Protein AF-A0A852FWN3-F1 (afdb_monomer)

Nearest PDB structures (foldseek):
  2zae-assembly2_D  TM=9.372E-01  e=1.154E-02  Pyrococcus horikoshii
  6k0b-assembly1_G  TM=8.949E-01  e=2.264E-02  Methanocaldococcus jannaschii DSM 2661
  2k3r-assembly1_A  TM=8.474E-01  e=1.154E-02  Pyrococcus furiosus
  1x0t-assembly1_A  TM=9.322E-01  e=5.438E-02  Pyrococcus horikoshii OT3
  2ki7-assembly1_B  TM=8.125E-01  e=5.083E-02  Pyrococcus furiosus DSM 3638

Sequence (70 aa):
QLCPPHQAAHWVLPHSPALARFYCSTQRGAARRLVLRMAPSVKRTICRRCCSLLLPGAGGCLRLRGRCHP

Mean predicted aligned error: 7.44 Å

Secondary structure (DSSP, 8-state):
---HHHHHHHHHTTT-HHHHHHHHHHHHHHHHHTT----HHHHHTB-TTT--B--BTTTB----------

Radius of gyration: 13.58 Å; Cα contacts (8 Å, |Δi|>4): 63; chains: 1; bounding box: 33×25×42 Å

Organism: NCBI:txid243888

InterPro domains:
  IPR007175 Ribonuclease P subunit, Rpr2/Snm1/Rpp21 [PF04032] (6-65)

Foldseek 3Di:
DDDVLQVVLVVCLVVDQVVSQVSQVVVVVVCVVVVHDDDPVSVVQADPPRRTGNDVPRHHDDDDDDPPDD

Solvent-accessible surface area (backbone atoms only — not comparable to full-atom values): 4318 Å² total; per-residue (Å²): 136,83,60,71,52,64,57,52,23,57,71,35,36,86,81,37,60,69,60,14,21,49,33,41,44,50,50,51,52,51,29,61,76,68,71,49,84,71,56,68,76,63,54,72,33,37,41,90,86,75,27,37,59,43,39,83,89,80,61,39,88,85,75,88,81,71,77,82,72,131

Structure (mmCIF, N/CA/C/O backbone):
data_AF-A0A852FWN3-F1
#
_entry.id   AF-A0A852FWN3-F1
#
loop_
_atom_site.group_PDB
_atom_site.id
_atom_site.type_symbol
_atom_site.label_atom_id
_atom_site.label_alt_id
_atom_site.label_comp_id
_atom_site.label_asym_id
_atom_site.label_entity_id
_atom_site.label_seq_id
_atom_site.pdbx_PDB_ins_code
_atom_site.Cartn_x
_atom_site.Cartn_y
_atom_site.Cartn_z
_atom_site.occupancy
_atom_site.B_iso_or_equiv
_atom_site.auth_seq_id
_atom_site.auth_comp_id
_atom_site.auth_asym_id
_atom_site.auth_atom_id
_atom_site.pdbx_PDB_model_num
ATOM 1 N N . GLN A 1 1 ? 7.712 13.472 -3.482 1.00 41.41 1 GLN A N 1
ATOM 2 C CA . GLN A 1 1 ? 8.702 13.065 -2.468 1.00 41.41 1 GLN A CA 1
ATOM 3 C C . GLN A 1 1 ? 8.295 11.720 -1.886 1.00 41.41 1 GLN A C 1
ATOM 5 O O . GLN A 1 1 ? 7.227 11.595 -1.295 1.00 41.41 1 GLN A O 1
ATOM 10 N N . LEU A 1 2 ? 9.075 10.695 -2.213 1.00 52.06 2 LEU A N 1
ATOM 11 C CA . LEU A 1 2 ? 8.797 9.278 -1.988 1.00 52.06 2 LEU A CA 1
ATOM 12 C C . LEU A 1 2 ? 9.022 8.914 -0.497 1.00 52.06 2 LEU A C 1
ATOM 14 O O . LEU A 1 2 ? 10.114 9.105 0.016 1.00 52.06 2 LEU A O 1
ATOM 18 N N . CYS A 1 3 ? 8.027 8.361 0.218 1.00 66.62 3 CYS A N 1
ATOM 19 C CA . CYS A 1 3 ? 8.225 7.824 1.580 1.00 66.62 3 CYS A CA 1
ATOM 20 C C . CYS A 1 3 ? 9.228 6.637 1.600 1.00 66.62 3 CYS A C 1
ATOM 22 O O . CYS A 1 3 ? 8.875 5.576 1.103 1.00 66.62 3 CYS A O 1
ATOM 24 N N . PRO A 1 4 ? 10.381 6.681 2.276 1.00 73.25 4 PRO A N 1
ATOM 25 C CA . PRO A 1 4 ? 11.378 5.592 2.270 1.00 73.25 4 PRO A CA 1
ATOM 26 C C . PRO A 1 4 ? 10.836 4.137 2.342 1.00 73.25 4 PRO A C 1
ATOM 28 O O . PRO A 1 4 ? 11.233 3.310 1.518 1.00 73.25 4 PRO A O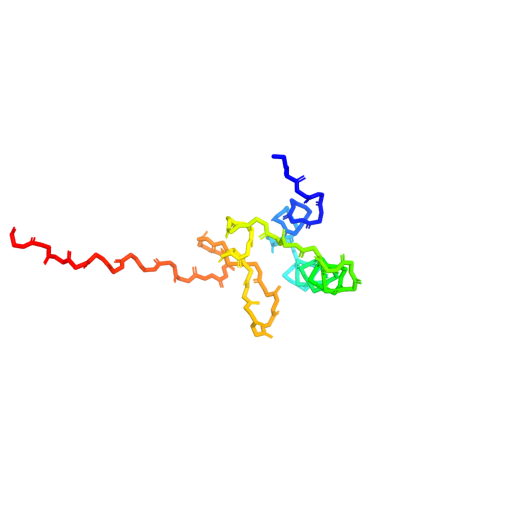 1
ATOM 31 N N . PRO A 1 5 ? 9.858 3.797 3.217 1.00 75.88 5 PRO A N 1
ATOM 32 C CA . PRO A 1 5 ? 9.334 2.430 3.311 1.00 75.88 5 PRO A CA 1
ATOM 33 C C . PRO A 1 5 ? 8.566 1.925 2.079 1.00 75.88 5 PRO A C 1
ATOM 35 O O . PRO A 1 5 ? 8.571 0.722 1.832 1.00 75.88 5 PRO A O 1
ATOM 38 N N . HIS A 1 6 ? 7.910 2.786 1.288 1.00 82.81 6 HIS A N 1
ATOM 39 C CA . HIS A 1 6 ? 7.199 2.298 0.092 1.00 82.81 6 HIS A CA 1
ATOM 40 C C . HIS A 1 6 ? 8.176 1.963 -1.049 1.00 82.81 6 HIS A C 1
ATOM 42 O O . HIS A 1 6 ? 7.893 1.076 -1.850 1.00 82.81 6 HIS A O 1
ATOM 48 N N . GLN A 1 7 ? 9.324 2.646 -1.115 1.00 85.56 7 GLN A N 1
ATOM 49 C CA . GLN A 1 7 ? 10.357 2.385 -2.116 1.00 85.56 7 GLN A CA 1
ATOM 50 C C . GLN A 1 7 ? 11.133 1.110 -1.765 1.00 85.56 7 GLN A C 1
ATOM 52 O O . GLN A 1 7 ? 11.352 0.271 -2.634 1.00 85.56 7 GLN A O 1
ATOM 57 N N . ALA A 1 8 ? 11.437 0.899 -0.479 1.00 86.00 8 ALA A N 1
ATOM 58 C CA . ALA A 1 8 ? 11.987 -0.365 0.014 1.00 86.00 8 ALA A CA 1
ATOM 59 C C . ALA A 1 8 ? 11.057 -1.556 -0.288 1.00 86.00 8 ALA A C 1
ATOM 61 O O . ALA A 1 8 ? 11.508 -2.584 -0.791 1.00 86.00 8 ALA A O 1
ATOM 62 N N . ALA A 1 9 ? 9.746 -1.393 -0.062 1.00 87.12 9 ALA A N 1
ATOM 63 C CA . ALA A 1 9 ? 8.756 -2.419 -0.387 1.00 87.12 9 ALA A CA 1
ATOM 64 C C . ALA A 1 9 ? 8.739 -2.780 -1.884 1.00 87.12 9 ALA A C 1
ATOM 66 O O . ALA A 1 9 ? 8.513 -3.939 -2.220 1.00 87.12 9 ALA A O 1
ATOM 67 N N . HIS A 1 10 ? 8.981 -1.811 -2.775 1.00 86.19 10 HIS A N 1
ATOM 68 C CA . HIS A 1 10 ? 9.050 -2.037 -4.222 1.00 86.19 10 HIS A CA 1
ATOM 69 C C . HIS A 1 10 ? 10.256 -2.907 -4.590 1.00 86.19 10 HIS A C 1
ATOM 71 O O . HIS A 1 10 ? 10.087 -3.927 -5.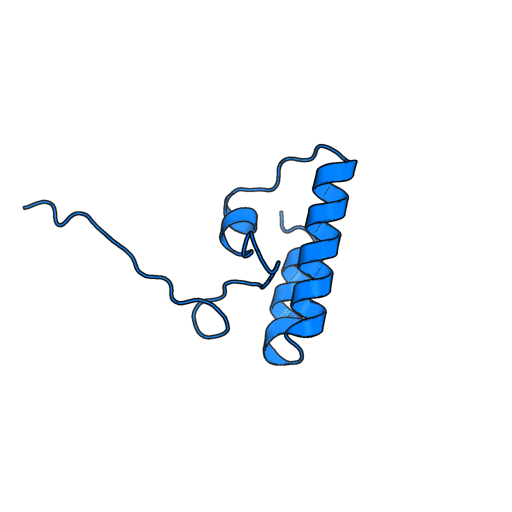251 1.00 86.19 10 HIS A O 1
ATOM 77 N N . TRP A 1 11 ? 11.454 -2.539 -4.130 1.00 87.12 11 TRP A N 1
ATOM 78 C CA . TRP A 1 11 ? 12.691 -3.260 -4.453 1.00 87.12 11 TRP A CA 1
ATOM 79 C C . TRP A 1 11 ? 12.722 -4.686 -3.909 1.00 87.12 11 TRP A C 1
ATOM 81 O O . TRP A 1 11 ? 13.240 -5.591 -4.561 1.00 87.12 11 TRP A O 1
ATOM 91 N N . VAL A 1 12 ? 12.149 -4.898 -2.724 1.00 88.94 12 VAL A N 1
ATOM 92 C CA . VAL A 1 12 ? 12.159 -6.211 -2.076 1.00 88.94 12 VAL A CA 1
ATOM 93 C C . VAL A 1 12 ? 11.052 -7.136 -2.589 1.00 88.94 12 VAL A C 1
ATOM 95 O O . VAL A 1 12 ? 11.180 -8.348 -2.455 1.00 88.94 12 VAL A O 1
ATOM 98 N N . LEU A 1 13 ? 9.989 -6.605 -3.210 1.00 86.06 13 LEU A N 1
ATOM 99 C CA . LEU A 1 13 ? 8.861 -7.393 -3.723 1.00 86.06 13 LEU A CA 1
ATOM 100 C C . LEU A 1 13 ? 9.272 -8.590 -4.608 1.00 86.06 13 LEU A C 1
ATOM 102 O O . LEU A 1 13 ? 8.761 -9.678 -4.339 1.00 86.06 13 LEU A O 1
ATOM 106 N N . PRO A 1 14 ? 10.163 -8.447 -5.615 1.00 84.88 14 PRO A N 1
ATOM 107 C CA . PRO A 1 14 ? 10.580 -9.574 -6.454 1.00 84.88 14 PRO A CA 1
ATOM 108 C C . PRO A 1 14 ? 11.429 -10.618 -5.715 1.00 84.88 14 PRO A C 1
ATOM 110 O O . PRO A 1 14 ? 11.452 -11.770 -6.127 1.00 84.88 14 PRO A O 1
ATOM 113 N N . HIS A 1 15 ? 12.107 -10.241 -4.626 1.00 86.31 15 HIS A N 1
ATOM 114 C CA . HIS A 1 15 ? 12.955 -11.157 -3.856 1.00 86.31 15 HIS A CA 1
ATOM 115 C C . HIS A 1 15 ? 12.187 -11.848 -2.727 1.00 86.31 15 HIS A C 1
ATOM 117 O O . HIS A 1 15 ? 12.362 -13.037 -2.480 1.00 86.31 15 HIS A O 1
ATOM 123 N N . SER A 1 16 ? 11.346 -11.106 -2.004 1.00 88.50 16 SER A N 1
ATOM 124 C CA . SER A 1 16 ? 10.559 -11.642 -0.897 1.00 88.50 16 SER A CA 1
ATOM 125 C C . SER A 1 16 ? 9.259 -10.848 -0.673 1.00 88.50 16 SER A C 1
ATO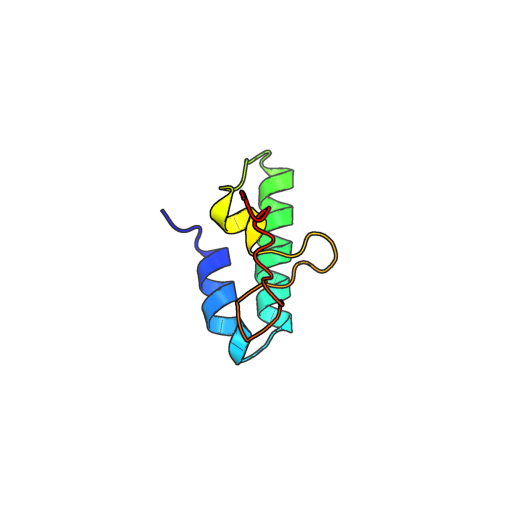M 127 O O . SER A 1 16 ? 9.243 -9.764 -0.073 1.00 88.50 16 SER A O 1
ATOM 129 N N . PRO A 1 17 ? 8.100 -11.409 -1.063 1.00 86.00 17 PRO A N 1
ATOM 130 C CA . PRO A 1 17 ? 6.815 -10.735 -0.885 1.00 86.00 17 PRO A CA 1
ATOM 131 C C . PRO A 1 17 ? 6.427 -10.570 0.594 1.00 86.00 17 PRO A C 1
ATOM 133 O O . PRO A 1 17 ? 5.650 -9.677 0.936 1.00 86.00 17 PRO A O 1
ATOM 136 N N . ALA A 1 18 ? 6.973 -11.400 1.489 1.00 87.88 18 ALA A N 1
ATOM 137 C CA . ALA A 1 18 ? 6.767 -11.281 2.931 1.00 87.88 18 ALA A CA 1
ATOM 138 C C . ALA A 1 18 ? 7.385 -9.992 3.508 1.00 87.88 18 ALA A C 1
ATOM 140 O O . ALA A 1 18 ? 6.720 -9.295 4.277 1.00 87.88 18 ALA A O 1
ATOM 141 N N . LEU A 1 19 ? 8.602 -9.619 3.086 1.00 89.00 19 LEU A N 1
ATOM 142 C CA . LEU A 1 19 ? 9.248 -8.380 3.535 1.00 89.00 19 LEU A CA 1
ATOM 143 C C . LEU A 1 19 ? 8.549 -7.143 2.964 1.00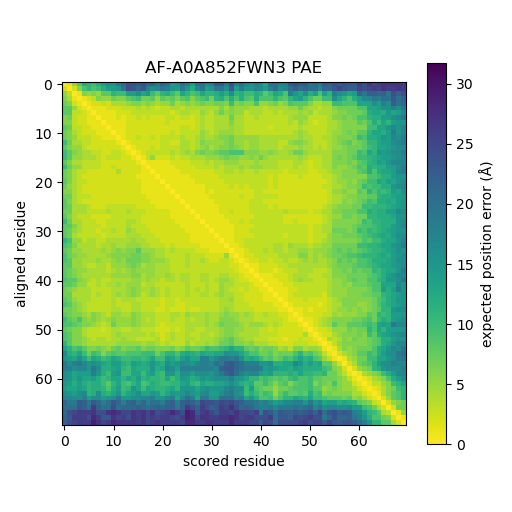 89.00 19 LEU A C 1
ATOM 145 O O . LEU A 1 19 ? 8.326 -6.173 3.688 1.00 89.00 19 LEU A O 1
ATOM 149 N N . ALA A 1 20 ? 8.102 -7.194 1.706 1.00 89.12 20 ALA A N 1
ATOM 150 C CA . ALA A 1 20 ? 7.310 -6.111 1.121 1.00 89.12 20 ALA A CA 1
ATOM 151 C C . ALA A 1 20 ? 6.024 -5.845 1.930 1.00 89.12 20 ALA A C 1
ATOM 153 O O . ALA A 1 20 ? 5.692 -4.692 2.222 1.00 89.12 20 ALA A O 1
ATOM 154 N N . ARG A 1 21 ? 5.329 -6.910 2.361 1.00 89.44 21 ARG A N 1
ATOM 155 C CA . ARG A 1 21 ? 4.149 -6.808 3.240 1.00 89.44 21 ARG A CA 1
ATOM 156 C C . ARG A 1 21 ? 4.490 -6.181 4.587 1.00 89.44 21 ARG A C 1
ATOM 158 O O . ARG A 1 21 ? 3.730 -5.327 5.040 1.00 89.44 21 ARG A O 1
ATOM 165 N N . PHE A 1 22 ? 5.613 -6.568 5.193 1.00 91.25 22 PHE A N 1
ATOM 166 C CA . PHE A 1 22 ? 6.074 -6.004 6.463 1.00 91.25 22 PHE A CA 1
ATOM 167 C C . PHE A 1 22 ? 6.312 -4.491 6.362 1.00 91.25 22 PHE A C 1
ATOM 169 O O . PHE A 1 22 ? 5.791 -3.726 7.177 1.00 91.25 22 PHE A O 1
ATOM 176 N N . TYR A 1 23 ? 7.011 -4.024 5.323 1.00 91.06 23 TYR A N 1
ATOM 177 C CA . TYR A 1 23 ? 7.212 -2.588 5.106 1.00 91.06 23 TYR A CA 1
ATOM 178 C C . TYR A 1 23 ? 5.884 -1.841 4.944 1.00 91.06 23 TYR A C 1
ATOM 180 O O . TYR A 1 23 ? 5.668 -0.807 5.582 1.00 91.06 23 TYR A O 1
ATOM 188 N N . CYS A 1 24 ? 4.952 -2.386 4.161 1.00 89.25 24 CYS A N 1
ATOM 189 C CA . CYS A 1 24 ? 3.632 -1.789 3.977 1.00 89.25 24 CYS A CA 1
ATOM 190 C C . CYS A 1 24 ? 2.770 -1.803 5.253 1.00 89.25 24 CYS A C 1
ATOM 192 O O . CYS A 1 24 ? 2.059 -0.825 5.516 1.00 89.25 24 CYS A O 1
ATOM 194 N N . SER A 1 25 ? 2.809 -2.868 6.064 1.00 91.56 25 SER A N 1
ATOM 195 C CA . SER A 1 25 ? 2.079 -2.927 7.338 1.00 91.56 25 SER A CA 1
ATOM 196 C C . SER A 1 25 ? 2.645 -1.939 8.351 1.00 91.56 25 SER A C 1
ATOM 198 O 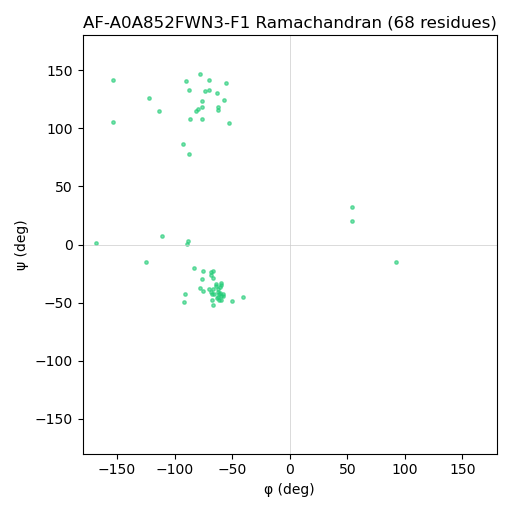O . SER A 1 25 ? 1.877 -1.215 8.989 1.00 91.56 25 SER A O 1
ATOM 200 N N . THR A 1 26 ? 3.972 -1.849 8.441 1.00 91.50 26 THR A N 1
ATOM 201 C CA . THR A 1 26 ? 4.672 -0.917 9.330 1.00 91.50 26 THR A CA 1
ATOM 202 C C . THR A 1 26 ? 4.369 0.523 8.942 1.00 91.50 26 THR A C 1
ATOM 204 O O . THR A 1 26 ? 3.971 1.318 9.794 1.00 91.50 26 THR A O 1
ATOM 207 N N . GLN A 1 27 ? 4.430 0.847 7.647 1.00 89.69 27 GLN A N 1
ATOM 208 C CA . GLN A 1 27 ? 4.100 2.177 7.139 1.00 89.69 27 GLN A CA 1
ATOM 209 C C . GLN A 1 27 ? 2.648 2.569 7.451 1.00 89.69 27 GLN A C 1
ATOM 211 O O . GLN A 1 27 ? 2.373 3.697 7.859 1.00 89.69 27 GLN A O 1
ATOM 216 N N . ARG A 1 28 ? 1.704 1.634 7.299 1.00 88.69 28 ARG A N 1
ATOM 217 C CA . ARG A 1 28 ? 0.291 1.872 7.617 1.00 88.69 28 ARG A CA 1
ATOM 218 C C . ARG A 1 28 ? 0.057 2.041 9.117 1.00 88.69 28 ARG A C 1
ATOM 220 O O . ARG A 1 28 ? -0.736 2.896 9.506 1.00 88.69 28 ARG A O 1
ATOM 227 N N . GLY A 1 29 ? 0.721 1.239 9.947 1.00 91.44 29 GLY A N 1
ATOM 228 C CA . GLY A 1 29 ? 0.667 1.362 11.403 1.00 91.44 29 GLY A CA 1
ATOM 229 C C . GLY A 1 29 ? 1.226 2.703 11.877 1.00 91.44 29 GLY A C 1
ATOM 230 O O . GLY A 1 29 ? 0.585 3.383 12.675 1.00 91.44 29 GLY A O 1
ATOM 231 N N . ALA A 1 30 ? 2.369 3.122 11.330 1.00 90.12 30 ALA A N 1
ATOM 232 C CA . ALA A 1 30 ? 2.964 4.430 11.592 1.00 90.12 30 ALA A CA 1
ATOM 233 C C . ALA A 1 30 ? 2.038 5.577 11.156 1.00 90.12 30 ALA A C 1
ATOM 235 O O . ALA A 1 30 ? 1.765 6.469 11.951 1.00 90.12 30 ALA A O 1
ATOM 236 N N . ALA A 1 31 ? 1.472 5.519 9.945 1.00 89.12 31 ALA A N 1
ATOM 237 C CA . ALA A 1 31 ? 0.545 6.541 9.457 1.00 89.12 31 ALA A CA 1
ATOM 238 C C . ALA A 1 31 ? -0.713 6.673 10.333 1.00 89.12 31 ALA A C 1
ATOM 240 O O . ALA A 1 31 ? -1.186 7.783 10.551 1.00 89.12 31 ALA A O 1
ATOM 241 N N . ARG A 1 32 ? -1.240 5.561 10.869 1.00 89.75 32 ARG A N 1
ATOM 242 C CA . ARG A 1 32 ? -2.377 5.586 11.806 1.00 89.75 32 ARG A CA 1
ATOM 243 C C . ARG A 1 32 ? -2.008 6.215 13.144 1.00 89.75 32 ARG A C 1
ATOM 245 O O . ARG A 1 32 ? -2.742 7.072 13.614 1.00 89.75 32 ARG A O 1
ATOM 252 N N . ARG A 1 33 ? -0.879 5.802 13.730 1.00 93.50 33 ARG A N 1
ATOM 253 C CA . ARG A 1 33 ? -0.395 6.329 15.016 1.00 93.50 33 ARG A CA 1
ATOM 254 C C . ARG A 1 33 ? -0.092 7.825 14.952 1.00 93.50 33 ARG A C 1
ATOM 256 O O . ARG A 1 33 ? -0.398 8.544 15.888 1.00 93.50 33 ARG A O 1
ATOM 263 N N . LEU A 1 34 ? 0.465 8.279 13.832 1.00 92.00 34 LEU A N 1
ATOM 264 C CA . LEU A 1 34 ? 0.829 9.678 13.607 1.00 92.00 34 LEU A CA 1
ATOM 265 C C . LEU A 1 34 ? -0.307 10.514 12.990 1.00 92.00 34 LEU A C 1
ATOM 267 O O . LEU A 1 34 ? -0.102 11.687 12.702 1.00 92.00 34 LEU A O 1
ATOM 271 N N . VAL A 1 35 ? -1.483 9.925 12.732 1.00 93.00 35 VAL A N 1
ATOM 272 C CA . VAL A 1 35 ? -2.629 10.590 12.071 1.00 93.00 35 VAL A CA 1
ATOM 273 C C . VAL A 1 35 ? -2.243 11.217 10.714 1.00 93.00 35 VAL A C 1
ATOM 275 O O . VAL A 1 35 ? -2.788 12.225 10.265 1.00 93.00 35 VAL A O 1
ATOM 278 N N . LEU A 1 36 ? -1.297 10.593 10.006 1.00 89.19 36 LEU A N 1
ATOM 279 C CA . LEU A 1 36 ? -0.790 11.080 8.726 1.00 89.19 36 LEU A CA 1
ATOM 280 C C . LEU A 1 36 ? -1.633 10.566 7.560 1.00 89.19 36 LEU A C 1
ATOM 282 O O . LEU A 1 36 ? -1.905 9.369 7.410 1.00 89.19 36 LEU A O 1
ATOM 286 N N . ARG A 1 37 ? -1.991 11.483 6.658 1.00 87.38 37 ARG A N 1
ATOM 287 C CA . ARG A 1 37 ? -2.644 11.146 5.391 1.00 87.38 37 ARG A CA 1
ATOM 288 C C . ARG A 1 37 ? -1.597 10.702 4.375 1.00 87.38 37 ARG A C 1
ATOM 290 O O . ARG A 1 37 ? -0.765 11.485 3.935 1.00 87.38 37 ARG A O 1
ATOM 297 N N . MET A 1 38 ? -1.663 9.438 3.966 1.00 84.25 38 MET A N 1
ATOM 298 C CA . MET A 1 38 ? -0.813 8.928 2.889 1.00 84.25 38 MET A CA 1
ATOM 299 C C . MET A 1 38 ? -1.230 9.519 1.543 1.00 84.25 38 MET A C 1
ATOM 301 O O . MET A 1 38 ? -2.426 9.613 1.249 1.00 84.25 38 MET A O 1
ATOM 305 N N . ALA A 1 39 ? -0.246 9.829 0.699 1.00 85.81 39 ALA A N 1
ATOM 306 C CA . ALA A 1 39 ? -0.498 10.269 -0.666 1.00 85.81 39 ALA A CA 1
ATOM 307 C C . ALA A 1 39 ? -1.360 9.237 -1.430 1.00 85.81 39 ALA A C 1
ATOM 309 O O . ALA A 1 39 ? -1.122 8.026 -1.313 1.00 85.81 39 ALA A O 1
ATOM 310 N N . PRO A 1 40 ? -2.346 9.677 -2.236 1.00 84.38 40 PRO A N 1
ATOM 311 C CA . PRO A 1 40 ? -3.277 8.782 -2.925 1.00 84.38 40 PRO A CA 1
ATOM 312 C C . PRO A 1 40 ? -2.573 7.798 -3.868 1.00 84.38 40 PRO A C 1
ATOM 314 O O . PRO A 1 40 ? -3.012 6.653 -3.975 1.00 84.38 40 PRO A O 1
ATOM 317 N N . SER A 1 41 ? -1.459 8.199 -4.487 1.00 83.94 41 SER A N 1
ATOM 318 C CA . SER A 1 41 ? -0.642 7.335 -5.349 1.00 83.94 41 SER A CA 1
ATOM 319 C C . SER A 1 41 ? -0.052 6.143 -4.588 1.00 83.94 41 SER A C 1
ATOM 321 O O . SER A 1 41 ? -0.104 5.026 -5.082 1.00 83.94 41 SER A O 1
ATOM 323 N N . VAL A 1 42 ? 0.416 6.350 -3.351 1.00 83.12 42 VAL A N 1
ATOM 324 C CA . VAL A 1 42 ? 0.963 5.279 -2.494 1.00 83.12 42 VAL A CA 1
ATOM 325 C C . VAL A 1 42 ? -0.161 4.446 -1.872 1.00 83.12 42 VAL A C 1
ATOM 327 O O . VAL A 1 42 ? -0.073 3.229 -1.765 1.00 83.12 42 VAL A O 1
ATOM 330 N N . LYS A 1 43 ? -1.278 5.072 -1.486 1.00 84.31 43 LYS A N 1
ATOM 331 C CA . LYS A 1 43 ? -2.421 4.351 -0.901 1.00 84.31 43 LYS A CA 1
ATOM 332 C C . LYS A 1 43 ? -3.064 3.369 -1.891 1.00 84.31 43 LYS A C 1
ATOM 334 O O . LYS A 1 43 ? -3.570 2.332 -1.465 1.00 84.31 43 LYS A O 1
ATOM 339 N N . ARG A 1 44 ? -3.087 3.698 -3.188 1.00 85.50 44 ARG A N 1
ATOM 340 C CA . ARG A 1 44 ? -3.665 2.851 -4.250 1.00 85.50 44 ARG A CA 1
ATOM 341 C C . ARG A 1 44 ? -2.786 1.651 -4.610 1.00 85.50 44 ARG A C 1
ATOM 343 O O . ARG A 1 44 ? -3.327 0.654 -5.075 1.00 85.50 44 ARG A O 1
ATOM 350 N N . THR A 1 45 ? -1.484 1.715 -4.344 1.00 86.00 45 THR A N 1
ATOM 351 C CA . THR A 1 45 ? -0.536 0.622 -4.608 1.00 86.00 45 THR A CA 1
ATOM 352 C C . THR A 1 45 ? -0.411 -0.365 -3.446 1.00 86.00 45 THR A C 1
ATOM 354 O O . THR A 1 45 ? 0.371 -1.302 -3.534 1.00 86.00 45 THR A O 1
ATOM 357 N N . ILE A 1 46 ? -1.182 -0.216 -2.361 1.00 86.38 46 ILE A N 1
ATOM 358 C CA . ILE A 1 46 ? -1.147 -1.131 -1.209 1.00 86.38 46 ILE A CA 1
ATOM 359 C C . ILE A 1 46 ? -2.536 -1.732 -0.969 1.00 86.38 46 ILE A C 1
ATOM 361 O O . ILE A 1 46 ? -3.521 -1.019 -0.755 1.00 86.38 46 ILE A O 1
ATOM 365 N N . CYS A 1 47 ? -2.625 -3.062 -0.908 1.00 85.94 47 CYS A N 1
ATOM 366 C CA . CYS A 1 47 ? 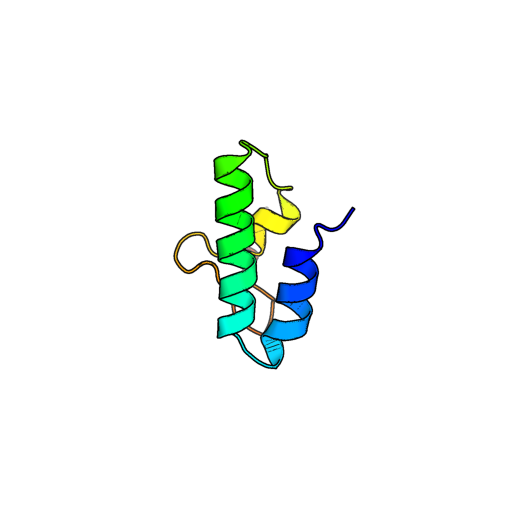-3.872 -3.758 -0.609 1.00 85.94 47 CYS A CA 1
ATOM 367 C C . CYS A 1 47 ? -4.374 -3.426 0.803 1.00 85.94 47 CYS A C 1
ATOM 369 O O . CYS A 1 47 ? -3.645 -3.527 1.795 1.00 85.94 47 CYS A O 1
ATOM 371 N N . ARG A 1 48 ? -5.652 -3.052 0.934 1.00 83.75 48 ARG A N 1
ATOM 372 C CA . ARG A 1 48 ? -6.252 -2.694 2.230 1.00 83.75 48 ARG A CA 1
ATOM 373 C C . ARG A 1 48 ? -6.399 -3.880 3.187 1.00 83.75 48 ARG A C 1
ATOM 375 O O . ARG A 1 48 ? -6.338 -3.650 4.387 1.00 83.75 48 ARG A O 1
ATOM 382 N N . ARG A 1 49 ? -6.514 -5.110 2.682 1.00 83.75 49 ARG A N 1
ATOM 383 C CA . ARG A 1 49 ? -6.769 -6.303 3.504 1.00 83.75 49 ARG A CA 1
ATOM 384 C C . ARG A 1 49 ? -5.488 -7.003 3.963 1.00 83.75 49 ARG A C 1
ATOM 386 O O . ARG A 1 49 ? -5.326 -7.236 5.148 1.00 83.75 49 ARG A O 1
ATOM 393 N N . CYS A 1 50 ? -4.560 -7.266 3.044 1.00 84.19 50 CYS A N 1
ATOM 394 C CA . CYS A 1 50 ? -3.343 -8.044 3.318 1.00 84.19 50 CYS A CA 1
ATOM 395 C C . CYS A 1 50 ? -2.040 -7.227 3.278 1.00 84.19 50 CYS A C 1
ATOM 397 O O . CYS A 1 50 ? -0.960 -7.810 3.291 1.00 84.19 50 CYS A O 1
ATOM 399 N N . CYS A 1 51 ? -2.119 -5.896 3.155 1.00 85.69 51 CYS A N 1
ATOM 400 C CA . CYS A 1 51 ? -0.957 -4.994 3.079 1.00 85.69 51 CYS A CA 1
ATOM 401 C C . CYS A 1 51 ? 0.065 -5.345 1.979 1.00 85.69 51 CYS A C 1
ATOM 403 O O . CYS A 1 51 ? 1.201 -4.901 2.044 1.00 85.69 51 CYS A O 1
ATOM 405 N N . SER A 1 52 ? -0.319 -6.118 0.961 1.00 85.00 52 SER A N 1
ATOM 406 C CA . SER A 1 52 ? 0.571 -6.461 -0.156 1.00 85.00 52 SER A CA 1
ATOM 407 C C . SER A 1 52 ? 0.693 -5.307 -1.149 1.00 85.00 52 SER A C 1
ATOM 409 O O . SER A 1 52 ? -0.275 -4.569 -1.361 1.00 85.00 52 SER A O 1
ATOM 411 N N . LEU A 1 53 ? 1.870 -5.176 -1.762 1.00 85.94 53 LEU A N 1
ATOM 412 C CA . LEU A 1 53 ? 2.149 -4.181 -2.791 1.00 85.94 53 LEU A CA 1
ATOM 413 C C . LEU A 1 53 ? 1.506 -4.627 -4.119 1.00 85.94 53 LEU A C 1
ATOM 415 O O . LEU A 1 53 ? 1.806 -5.693 -4.650 1.00 85.94 53 LEU A O 1
ATOM 419 N N . LEU A 1 54 ? 0.573 -3.828 -4.628 1.00 82.81 54 LEU A N 1
ATOM 420 C CA . LEU A 1 54 ? -0.151 -4.042 -5.879 1.00 82.81 54 LEU A CA 1
ATOM 421 C C . LEU A 1 54 ? 0.662 -3.433 -7.025 1.00 82.81 54 LEU A C 1
ATOM 423 O O . LEU A 1 54 ? 0.363 -2.327 -7.480 1.00 82.81 54 LEU A O 1
ATOM 427 N N . LEU A 1 55 ? 1.708 -4.136 -7.460 1.00 74.94 55 LEU A N 1
ATOM 428 C CA . LEU A 1 55 ? 2.411 -3.788 -8.694 1.00 74.94 55 LEU A CA 1
ATOM 429 C C . LEU A 1 55 ? 1.793 -4.509 -9.893 1.00 74.94 55 LEU A C 1
ATOM 431 O O . LEU A 1 55 ? 1.459 -5.698 -9.776 1.00 74.94 55 LEU A O 1
ATOM 435 N N . PRO A 1 56 ? 1.686 -3.823 -11.046 1.00 65.50 56 PRO A N 1
ATOM 436 C CA . PRO A 1 56 ? 1.368 -4.488 -12.300 1.00 65.50 56 PRO A CA 1
ATOM 437 C C . PRO A 1 56 ? 2.417 -5.578 -12.564 1.00 65.50 56 PRO A C 1
ATOM 439 O O . PRO A 1 56 ? 3.614 -5.313 -12.534 1.00 65.50 56 PRO A O 1
ATOM 442 N N . GLY A 1 57 ? 1.956 -6.817 -12.751 1.00 62.72 57 GLY A N 1
ATOM 443 C CA . GLY A 1 57 ? 2.804 -7.973 -13.065 1.00 62.72 57 GLY A CA 1
ATOM 444 C C . GLY A 1 57 ? 3.310 -8.807 -11.879 1.00 62.72 57 GLY A C 1
ATOM 445 O O . GLY A 1 57 ? 3.712 -9.939 -12.105 1.00 62.72 57 GLY A O 1
ATOM 446 N N . ALA A 1 58 ? 3.246 -8.323 -10.629 1.00 61.78 58 ALA A N 1
ATOM 447 C CA . ALA A 1 58 ? 3.834 -9.037 -9.476 1.00 61.78 58 ALA A CA 1
ATOM 448 C C . ALA A 1 58 ? 2.869 -9.324 -8.305 1.00 61.78 58 ALA A C 1
ATOM 450 O O . ALA A 1 58 ? 3.177 -10.138 -7.438 1.00 61.78 58 ALA A O 1
ATOM 451 N N . GLY A 1 59 ? 1.696 -8.682 -8.241 1.00 57.47 59 GLY A N 1
ATOM 452 C CA . GLY A 1 59 ? 0.782 -8.890 -7.103 1.00 57.47 59 GLY A CA 1
ATOM 453 C C . GLY A 1 59 ? -0.637 -8.344 -7.244 1.00 57.47 59 GLY A C 1
ATOM 454 O O . GLY A 1 59 ? -1.438 -8.476 -6.318 1.00 57.47 59 GLY A O 1
ATOM 455 N N . GLY A 1 60 ? -0.979 -7.734 -8.380 1.00 56.88 60 GLY A N 1
ATOM 456 C CA . GLY A 1 60 ? -2.329 -7.254 -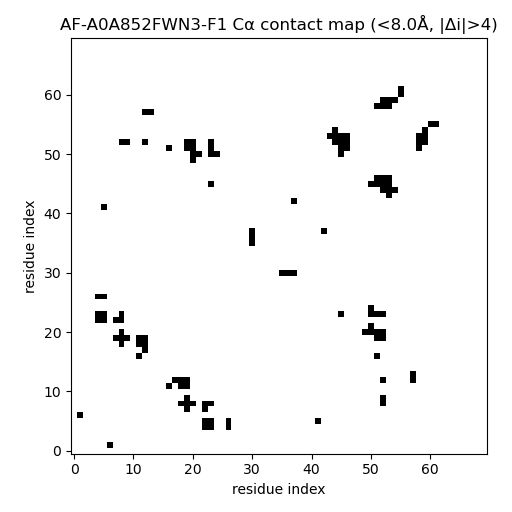8.651 1.00 56.88 60 GLY A CA 1
ATOM 457 C C . GLY A 1 60 ? -2.636 -7.199 -10.143 1.00 56.88 60 GLY A C 1
ATOM 458 O O . GLY A 1 60 ? -1.793 -6.814 -10.948 1.00 56.88 60 GLY A O 1
ATOM 459 N N . CYS A 1 61 ? -3.868 -7.554 -10.506 1.00 59.53 61 CYS A N 1
ATOM 460 C CA . CYS A 1 61 ? -4.407 -7.283 -11.836 1.00 59.53 61 CYS A CA 1
ATOM 461 C C . CYS A 1 61 ? -5.021 -5.878 -11.848 1.00 59.53 61 CYS A C 1
ATOM 463 O O . CYS A 1 61 ? -6.086 -5.659 -11.261 1.00 59.53 61 CYS A O 1
ATOM 465 N N . LEU A 1 62 ? -4.366 -4.924 -12.514 1.00 65.06 62 LEU A N 1
ATOM 466 C CA . LEU A 1 62 ? -4.961 -3.621 -12.802 1.00 65.06 62 LEU A CA 1
ATOM 467 C C . LEU A 1 62 ? -5.887 -3.769 -14.015 1.00 65.06 62 LEU A C 1
ATOM 469 O O . LEU A 1 62 ? -5.431 -4.079 -15.109 1.00 65.06 62 LEU A O 1
ATOM 473 N N . ARG A 1 63 ? -7.189 -3.544 -13.824 1.00 66.62 63 ARG A N 1
ATOM 474 C CA . ARG A 1 63 ? -8.162 -3.473 -14.923 1.00 66.62 63 ARG A CA 1
ATOM 475 C C . ARG A 1 63 ? -8.69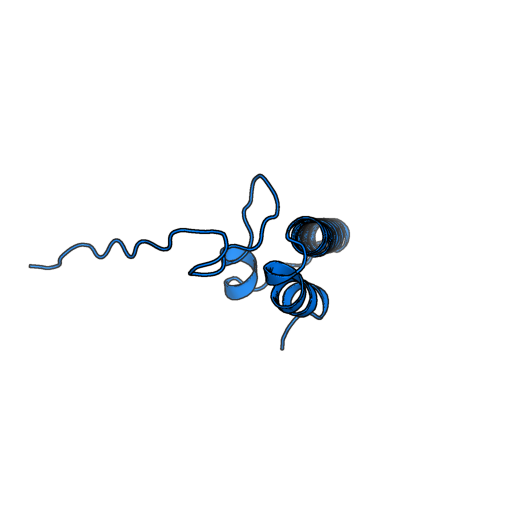9 -2.056 -15.012 1.00 66.62 63 ARG A C 1
ATOM 477 O O . ARG A 1 63 ? -9.371 -1.597 -14.088 1.00 66.62 63 ARG A O 1
ATOM 484 N N . LEU A 1 64 ? -8.410 -1.377 -16.116 1.00 72.12 64 LEU A N 1
ATOM 485 C CA . LEU A 1 64 ? -9.018 -0.091 -16.426 1.00 72.12 64 LEU A CA 1
ATOM 486 C C . LEU A 1 64 ? -10.445 -0.358 -16.906 1.00 72.12 64 LEU A C 1
ATOM 488 O O . LEU A 1 64 ? -10.657 -0.895 -17.987 1.00 72.12 64 LEU A O 1
ATOM 492 N N . ARG A 1 65 ? -11.434 -0.026 -16.076 1.00 71.19 65 ARG A N 1
ATOM 493 C CA . ARG A 1 65 ? -12.832 0.031 -16.509 1.00 71.19 65 ARG A CA 1
ATOM 494 C C . ARG A 1 65 ? -13.124 1.465 -16.929 1.00 71.19 65 ARG A C 1
ATOM 496 O O . ARG A 1 65 ? -13.553 2.271 -16.107 1.00 71.19 65 ARG A O 1
ATOM 503 N N . GLY A 1 66 ? -12.835 1.788 -18.185 1.00 63.28 66 GLY A N 1
ATOM 504 C CA . GLY A 1 66 ? -13.436 2.954 -18.819 1.00 63.28 66 GLY A CA 1
ATOM 505 C C . GLY A 1 66 ? -14.911 2.650 -19.042 1.00 63.28 66 GLY A C 1
ATOM 506 O O . GLY A 1 66 ? -15.247 1.562 -19.507 1.00 63.28 66 GLY A O 1
ATOM 507 N N . ARG A 1 67 ? -15.805 3.577 -18.696 1.00 62.59 67 ARG A N 1
ATOM 508 C CA . ARG A 1 67 ? -17.102 3.576 -19.375 1.00 62.59 67 ARG A CA 1
ATOM 509 C C . ARG A 1 67 ? -16.739 3.848 -20.830 1.00 62.59 67 ARG A C 1
ATOM 511 O O . ARG A 1 67 ? -16.128 4.883 -21.086 1.00 62.59 67 ARG A O 1
ATOM 518 N N . CYS A 1 68 ? -16.997 2.904 -21.731 1.00 52.72 68 CYS A N 1
ATOM 519 C CA . CYS A 1 68 ? -17.064 3.220 -23.149 1.00 52.72 68 CYS A CA 1
ATOM 520 C C . CYS A 1 68 ? -18.052 4.382 -23.248 1.00 52.72 68 CYS A C 1
ATOM 522 O O . CYS A 1 68 ? -19.239 4.207 -22.978 1.00 52.72 68 CYS A O 1
ATOM 524 N N . HIS A 1 69 ? -17.527 5.583 -23.456 1.00 59.16 69 HIS A N 1
ATOM 525 C CA . HIS A 1 69 ? -18.344 6.676 -23.933 1.00 59.16 69 HIS A CA 1
ATOM 526 C C . HIS A 1 69 ? -18.603 6.362 -25.412 1.00 59.16 69 HIS A C 1
ATOM 528 O O . HIS A 1 69 ? -17.645 5.931 -26.064 1.00 59.16 69 HIS A O 1
ATOM 534 N N . PRO A 1 70 ? -19.858 6.452 -25.889 1.00 62.62 70 PRO A N 1
ATOM 535 C CA . PRO A 1 70 ? -20.205 6.144 -27.274 1.00 62.62 70 PRO A CA 1
ATOM 536 C C . PRO A 1 70 ? -19.371 6.958 -28.262 1.00 62.62 70 PRO A C 1
ATOM 538 O O . PRO A 1 70 ? -18.962 8.088 -27.887 1.00 62.62 70 PRO A O 1
#

pLDDT: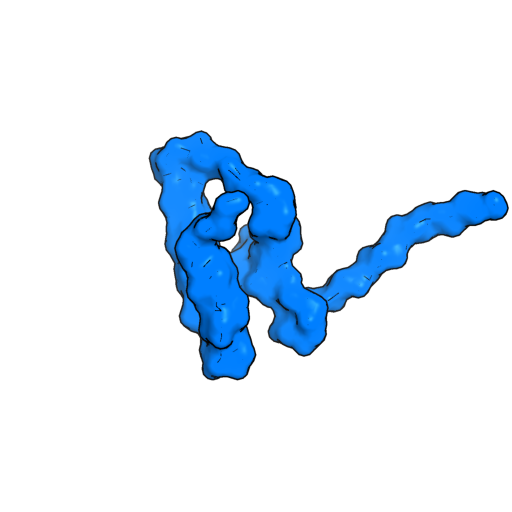 mean 80.05, std 12.24, range [41.41, 93.5]